Protein AF-A0ABD1DPW4-F1 (afdb_monomer_lite)

Radius of gyration: 20.64 Å; chains: 1; bounding box: 50×31×61 Å

Organism: Culex pipiens pipiens (NCBI:txid38569)

pLDDT: mean 88.45, std 9.37, range [55.09, 97.44]

InterPro domains:
  IPR002048 EF-hand domain [PS50222] (29-64)
  IPR011992 EF-hand domain pair [SSF47473] (3-98)

Secondary structure (DSSP, 8-state):
---TTS---HHHHHHHHHHHHHTTTTPPPPHHHHHHHHHHH-TT--SEEEHHHHHHHHHHSSSPPPHHHHHHHHHHH-BTTTTEEEHHHHHHHH----TT-HHHHHHHHHHHHHHHHHHHHHT-

Structure (mmCIF, N/CA/C/O backbone):
data_AF-A0ABD1DPW4-F1
#
_entry.id   AF-A0ABD1DPW4-F1
#
loop_
_atom_site.group_PDB
_atom_site.id
_atom_site.type_symbol
_atom_site.label_atom_id
_atom_site.label_alt_id
_atom_site.label_comp_id
_atom_site.label_asym_id
_atom_site.label_entity_id
_atom_site.label_seq_id
_atom_site.pdbx_PDB_ins_code
_atom_site.Cartn_x
_atom_site.Cartn_y
_atom_site.Cartn_z
_atom_site.occupancy
_atom_site.B_iso_or_equiv
_atom_site.auth_seq_id
_atom_site.auth_comp_id
_atom_site.auth_asym_id
_atom_site.auth_atom_id
_atom_site.pdbx_PDB_model_num
ATOM 1 N N . PHE A 1 1 ? 26.846 -4.514 -7.789 1.00 61.59 1 PHE A N 1
ATOM 2 C CA . PHE A 1 1 ? 26.150 -3.805 -8.886 1.00 61.59 1 PHE A CA 1
ATOM 3 C C . PHE A 1 1 ? 26.361 -2.300 -8.799 1.00 61.59 1 PHE A C 1
ATOM 5 O O . PHE A 1 1 ? 26.361 -1.658 -9.844 1.00 61.59 1 PHE A O 1
ATOM 12 N N . GLU A 1 2 ? 26.605 -1.772 -7.602 1.00 62.66 2 GLU A N 1
ATOM 13 C CA . GLU A 1 2 ? 27.056 -0.400 -7.367 1.00 62.66 2 GLU A CA 1
ATOM 14 C C . GLU A 1 2 ? 28.553 -0.218 -7.628 1.00 62.66 2 GLU A C 1
ATOM 16 O O . GLU A 1 2 ? 29.330 -1.178 -7.551 1.00 62.66 2 GLU A O 1
ATOM 21 N N . ASP A 1 3 ? 28.935 1.010 -7.972 1.00 73.38 3 ASP A N 1
ATOM 22 C CA . ASP A 1 3 ? 30.315 1.472 -7.884 1.00 73.38 3 ASP A CA 1
ATOM 23 C C . ASP A 1 3 ? 30.690 1.869 -6.445 1.00 73.38 3 ASP A C 1
ATOM 25 O O . ASP A 1 3 ? 29.898 1.745 -5.512 1.00 73.38 3 ASP A O 1
ATOM 29 N N . SER A 1 4 ? 31.924 2.336 -6.251 1.00 75.94 4 SER A N 1
ATOM 30 C CA . SER A 1 4 ? 32.456 2.710 -4.934 1.00 75.94 4 SER A CA 1
ATOM 31 C C . SER A 1 4 ? 31.693 3.843 -4.239 1.00 75.94 4 SER A C 1
ATOM 33 O O . SER A 1 4 ? 31.948 4.096 -3.066 1.00 75.94 4 SER A O 1
ATOM 35 N N . ASN A 1 5 ? 30.778 4.517 -4.939 1.00 80.25 5 ASN A N 1
ATOM 36 C CA . ASN A 1 5 ? 30.027 5.657 -4.428 1.00 80.25 5 ASN A CA 1
ATOM 37 C C . ASN A 1 5 ? 28.552 5.307 -4.160 1.00 80.25 5 ASN A C 1
ATOM 39 O O . ASN A 1 5 ? 27.761 6.210 -3.900 1.00 80.25 5 ASN A O 1
ATOM 43 N N . GLY A 1 6 ? 28.170 4.025 -4.249 1.00 84.62 6 GLY A N 1
ATOM 44 C CA . GLY A 1 6 ? 26.778 3.596 -4.082 1.00 84.62 6 GLY A CA 1
ATOM 45 C C . GLY A 1 6 ? 25.887 3.980 -5.265 1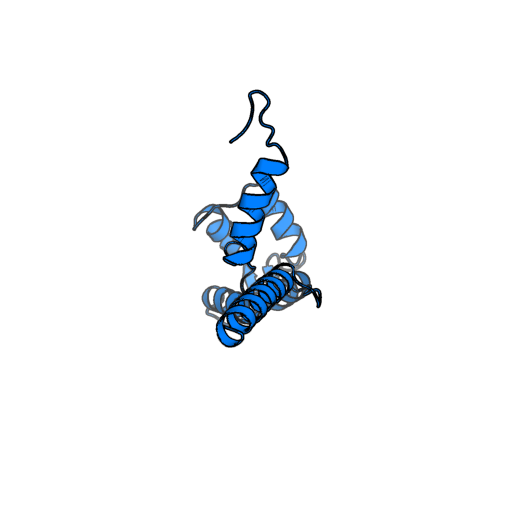.00 84.62 6 GLY A C 1
ATOM 46 O O . GLY A 1 6 ? 24.675 4.086 -5.114 1.00 84.62 6 GLY A O 1
ATOM 47 N N . THR A 1 7 ? 26.463 4.231 -6.448 1.00 87.88 7 THR A N 1
ATOM 48 C CA . THR A 1 7 ? 25.684 4.573 -7.643 1.00 87.88 7 THR A CA 1
ATOM 49 C C . THR A 1 7 ? 25.659 3.421 -8.641 1.00 87.88 7 THR A C 1
ATOM 51 O O . THR A 1 7 ? 26.603 2.634 -8.765 1.00 87.88 7 THR A O 1
ATOM 54 N N . VAL A 1 8 ? 24.553 3.298 -9.378 1.00 89.19 8 VAL A N 1
ATOM 55 C CA . VAL A 1 8 ? 24.388 2.296 -10.436 1.00 89.19 8 VAL A CA 1
ATOM 56 C C . VAL A 1 8 ? 24.257 3.006 -11.776 1.00 89.19 8 VAL A C 1
ATOM 58 O O . VAL A 1 8 ? 23.364 3.823 -11.985 1.00 89.19 8 VAL A O 1
ATOM 61 N N . HIS A 1 9 ? 25.126 2.660 -12.728 1.00 91.00 9 HIS A N 1
ATOM 62 C CA . HIS A 1 9 ? 24.998 3.161 -14.093 1.00 91.00 9 HIS A CA 1
ATOM 63 C C . HIS A 1 9 ? 23.666 2.738 -14.715 1.00 91.00 9 HIS A C 1
ATOM 65 O O . HIS A 1 9 ? 23.305 1.559 -14.696 1.00 91.00 9 HIS A O 1
ATOM 71 N N . LEU A 1 10 ? 22.996 3.682 -15.378 1.00 91.50 10 LEU A N 1
ATOM 72 C CA . LEU A 1 10 ? 21.704 3.452 -16.023 1.00 91.50 10 LEU A CA 1
ATOM 73 C C . LEU A 1 10 ? 21.725 2.263 -17.001 1.00 91.50 10 LEU A C 1
ATOM 75 O O . LEU A 1 10 ? 20.783 1.477 -17.044 1.00 91.50 10 LEU A O 1
ATOM 79 N N . SER A 1 11 ? 22.828 2.071 -17.730 1.00 91.62 11 SER A N 1
ATOM 80 C CA . SER A 1 11 ? 23.018 0.936 -18.647 1.00 91.62 11 SER A CA 1
ATOM 81 C C . SER A 1 11 ? 22.990 -0.435 -17.960 1.00 91.62 11 SER A C 1
ATOM 83 O O . SER A 1 11 ? 22.701 -1.432 -18.616 1.00 91.62 11 SER A O 1
ATOM 85 N N . LYS A 1 12 ? 23.274 -0.492 -16.654 1.00 87.75 12 LYS A N 1
ATOM 86 C CA . LYS A 1 12 ? 23.192 -1.702 -15.823 1.00 87.75 12 LYS A CA 1
ATOM 87 C C . LYS A 1 12 ? 21.851 -1.813 -15.094 1.00 87.75 12 LYS A C 1
ATOM 89 O O . LYS A 1 12 ? 21.362 -2.921 -14.911 1.00 87.75 12 LYS A O 1
ATOM 94 N N . PHE A 1 13 ? 21.259 -0.683 -14.710 1.00 91.00 13 PHE A N 1
ATOM 95 C CA . PHE A 1 13 ? 19.968 -0.625 -14.020 1.00 91.00 13 PHE A CA 1
ATOM 96 C C . PHE A 1 13 ? 18.790 -0.967 -14.942 1.00 91.00 13 PHE A C 1
ATOM 98 O O . PHE A 1 13 ? 17.952 -1.799 -14.601 1.00 91.00 13 PHE A O 1
ATOM 105 N N . LEU A 1 14 ? 18.750 -0.378 -16.144 1.00 93.00 14 LEU A N 1
ATOM 106 C CA . LEU A 1 14 ? 17.622 -0.539 -17.065 1.00 93.00 14 LEU A CA 1
ATOM 107 C C . LEU A 1 14 ? 17.327 -1.996 -17.441 1.00 93.00 14 LEU A C 1
ATOM 109 O O . LEU A 1 14 ? 16.148 -2.352 -17.422 1.00 93.00 14 LEU A O 1
ATOM 113 N N . PRO A 1 15 ? 18.316 -2.857 -17.762 1.00 91.50 15 PRO A N 1
ATOM 114 C CA . PRO A 1 15 ? 18.038 -4.263 -18.048 1.00 91.50 15 PRO A CA 1
ATOM 115 C C . PRO A 1 15 ? 17.356 -4.980 -16.881 1.00 91.50 15 PRO A C 1
ATOM 117 O O . PRO A 1 15 ? 16.425 -5.750 -17.103 1.00 91.50 15 PRO A O 1
ATOM 120 N N . PHE A 1 16 ? 17.772 -4.685 -15.646 1.00 91.56 16 PHE A N 1
ATOM 121 C CA . PHE A 1 16 ? 17.197 -5.282 -14.445 1.00 91.56 16 PHE A CA 1
ATOM 122 C C . PHE A 1 16 ? 15.743 -4.844 -14.241 1.00 91.56 16 PHE A C 1
ATOM 124 O O . PHE A 1 16 ? 14.856 -5.690 -14.151 1.00 91.56 16 PHE A O 1
ATOM 131 N N . CYS A 1 17 ? 15.461 -3.538 -14.272 1.00 92.62 17 CYS A N 1
ATOM 132 C CA . CYS A 1 17 ? 14.088 -3.034 -14.162 1.00 92.62 17 CYS A CA 1
ATOM 133 C C . CYS A 1 17 ? 13.195 -3.522 -15.302 1.00 92.62 17 CYS A C 1
ATOM 135 O O . CYS A 1 17 ? 12.064 -3.932 -15.063 1.00 92.62 17 CYS A O 1
ATOM 137 N N . SER A 1 18 ? 13.712 -3.538 -16.534 1.00 91.19 18 SER A N 1
ATOM 138 C CA . SER A 1 18 ? 12.976 -4.048 -17.696 1.00 91.19 18 SER A CA 1
ATOM 139 C C . SER A 1 18 ? 12.580 -5.509 -17.500 1.00 91.19 18 SER A C 1
ATOM 141 O O . SER A 1 18 ? 11.468 -5.895 -17.853 1.00 91.19 18 SER A O 1
ATOM 143 N N . GLN A 1 19 ? 13.467 -6.319 -16.914 1.00 91.00 19 GLN A N 1
ATOM 144 C CA . GLN A 1 19 ? 13.165 -7.703 -16.576 1.00 91.00 19 GLN A CA 1
ATOM 145 C C . GLN A 1 19 ? 12.109 -7.799 -15.467 1.00 91.00 19 GLN A C 1
ATOM 147 O O . GLN A 1 19 ? 11.152 -8.548 -15.634 1.00 91.00 19 GLN A O 1
ATOM 152 N N . LEU A 1 20 ? 12.235 -7.031 -14.378 1.00 93.88 20 LEU A N 1
ATOM 153 C CA . LEU A 1 20 ? 11.246 -7.022 -13.290 1.00 93.88 20 LEU A CA 1
ATOM 154 C C . LEU A 1 20 ? 9.841 -6.663 -13.787 1.00 93.88 20 LEU A C 1
ATOM 156 O O . LEU A 1 20 ? 8.877 -7.345 -13.440 1.00 93.88 20 LEU A O 1
ATOM 160 N N . ILE A 1 21 ? 9.741 -5.632 -14.631 1.00 93.00 21 ILE A N 1
ATOM 161 C CA . ILE A 1 21 ? 8.481 -5.188 -15.234 1.00 93.00 21 ILE A CA 1
ATOM 162 C C . ILE A 1 21 ? 7.934 -6.276 -16.162 1.00 93.00 21 ILE A C 1
ATOM 164 O O . ILE A 1 21 ? 6.776 -6.659 -16.048 1.00 93.00 21 ILE A O 1
ATOM 168 N N . ALA A 1 22 ? 8.770 -6.834 -17.043 1.00 90.12 22 ALA A N 1
ATOM 169 C CA . ALA A 1 22 ? 8.349 -7.890 -17.962 1.00 90.12 22 ALA A CA 1
ATOM 170 C C . ALA A 1 22 ? 7.965 -9.202 -17.251 1.00 90.12 22 ALA A C 1
ATOM 172 O O . ALA A 1 22 ? 7.308 -10.058 -17.845 1.00 90.12 22 ALA A O 1
ATOM 173 N N . GLU A 1 23 ? 8.410 -9.413 -16.018 1.00 91.75 23 GLU A N 1
ATOM 174 C CA . GLU A 1 23 ? 8.045 -10.556 -15.177 1.00 91.75 23 GLU A CA 1
ATOM 175 C C . GLU A 1 23 ? 6.920 -10.225 -14.183 1.00 91.75 23 GLU A C 1
ATOM 177 O O . GLU A 1 23 ? 6.558 -11.096 -13.398 1.00 91.75 23 GLU A O 1
ATOM 182 N N . HIS A 1 24 ? 6.365 -9.004 -14.217 1.00 91.69 24 HIS A N 1
ATOM 183 C CA . HIS A 1 24 ? 5.300 -8.530 -13.319 1.00 91.69 24 HIS A CA 1
ATOM 184 C C . HIS A 1 24 ? 5.645 -8.697 -11.827 1.00 91.69 24 HIS A C 1
ATOM 186 O O . HIS A 1 24 ? 4.778 -8.885 -10.979 1.00 91.69 24 HIS A O 1
ATOM 192 N N . LYS A 1 25 ? 6.938 -8.628 -11.479 1.00 90.81 25 LYS A N 1
ATOM 193 C CA . LYS A 1 25 ? 7.420 -8.921 -10.117 1.00 90.81 25 LYS A CA 1
ATOM 194 C C . LYS A 1 25 ? 7.035 -7.876 -9.075 1.00 90.81 25 LYS A C 1
ATOM 196 O O . LYS A 1 25 ? 6.980 -8.206 -7.898 1.00 90.81 25 LYS A O 1
ATOM 201 N N . LEU A 1 26 ? 6.810 -6.640 -9.510 1.00 89.44 26 LEU A N 1
ATOM 202 C CA . LEU A 1 26 ? 6.432 -5.505 -8.664 1.00 89.44 26 LEU A CA 1
ATOM 203 C C . LEU A 1 26 ? 5.055 -4.954 -9.061 1.00 89.44 26 LEU A C 1
ATOM 205 O O . LEU A 1 26 ? 4.744 -3.794 -8.789 1.00 89.44 26 LEU A O 1
ATOM 209 N N . GLU A 1 27 ? 4.260 -5.745 -9.790 1.00 89.62 27 GLU A N 1
ATOM 210 C CA . GLU A 1 27 ? 2.922 -5.326 -10.194 1.00 89.62 27 GLU A CA 1
ATOM 211 C C . GLU A 1 27 ? 2.028 -5.228 -8.951 1.00 89.62 27 GLU A C 1
ATOM 213 O O . GLU A 1 27 ? 1.957 -6.194 -8.180 1.00 89.62 27 GLU A O 1
ATOM 218 N N . PRO A 1 28 ? 1.363 -4.078 -8.723 1.00 87.00 28 PRO A N 1
ATOM 219 C CA . PRO A 1 28 ? 0.446 -3.934 -7.606 1.00 87.00 28 PRO A CA 1
ATOM 220 C C . PRO A 1 28 ? -0.636 -5.012 -7.634 1.00 87.00 28 PRO A C 1
ATOM 222 O O . PRO A 1 28 ? -1.130 -5.408 -8.691 1.00 87.00 28 PRO A O 1
ATOM 225 N N . ALA A 1 29 ? -1.032 -5.486 -6.454 1.00 88.12 29 ALA A N 1
ATOM 226 C CA . ALA A 1 29 ? -2.152 -6.407 -6.362 1.00 88.12 29 ALA A CA 1
ATOM 227 C C . ALA A 1 29 ? -3.437 -5.731 -6.876 1.00 88.12 29 ALA A C 1
ATOM 229 O O . ALA A 1 29 ? -3.675 -4.564 -6.562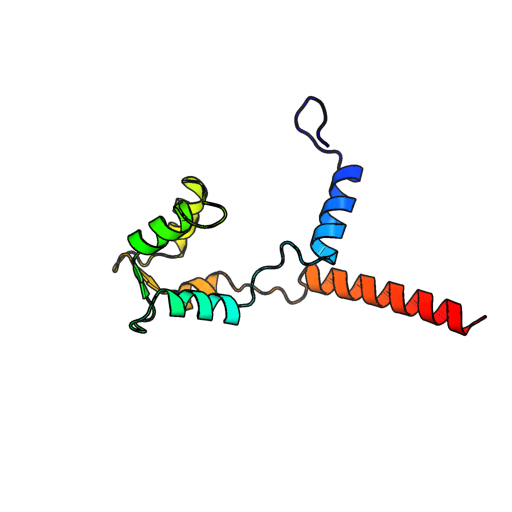 1.00 88.12 29 ALA A O 1
ATOM 230 N N . PRO A 1 30 ? -4.295 -6.462 -7.607 1.00 87.75 30 PRO A N 1
ATOM 231 C CA . PRO A 1 30 ? -5.524 -5.887 -8.125 1.00 87.75 30 PRO A CA 1
ATOM 232 C C . PRO A 1 30 ? -6.486 -5.504 -6.982 1.00 87.75 30 PRO A C 1
ATOM 234 O O . PRO A 1 30 ? -6.460 -6.153 -5.920 1.00 87.75 30 PRO A O 1
ATOM 237 N N . PRO A 1 31 ? -7.366 -4.507 -7.201 1.00 87.81 31 PRO A N 1
ATOM 238 C CA . PRO A 1 31 ? -8.334 -4.015 -6.217 1.00 87.81 31 PRO A CA 1
ATOM 239 C C . PRO A 1 31 ? -9.071 -5.124 -5.464 1.00 87.81 31 PRO A C 1
ATOM 241 O O . PRO A 1 31 ? -9.205 -5.095 -4.242 1.00 87.81 31 PRO A O 1
ATOM 244 N N . GLU A 1 32 ? -9.526 -6.148 -6.185 1.00 90.88 32 GLU A N 1
ATOM 245 C CA . GLU A 1 32 ? -10.347 -7.223 -5.637 1.00 90.88 32 GLU A CA 1
ATOM 246 C C . GLU A 1 32 ? -9.551 -8.116 -4.687 1.00 90.88 32 GLU A C 1
ATOM 248 O O . GLU A 1 32 ? -10.112 -8.684 -3.747 1.00 90.88 32 GLU A O 1
ATOM 253 N N . LYS A 1 33 ? -8.244 -8.268 -4.929 1.00 93.00 33 LYS A N 1
ATOM 254 C CA . LYS A 1 33 ? -7.358 -9.036 -4.052 1.00 93.00 33 LYS A CA 1
ATOM 255 C C . LYS A 1 33 ? -7.077 -8.259 -2.772 1.00 93.00 33 LYS A C 1
ATOM 257 O O . LYS A 1 33 ? -7.145 -8.852 -1.697 1.00 93.00 33 LYS A O 1
ATOM 262 N N . LEU A 1 34 ? -6.825 -6.955 -2.881 1.00 92.81 34 LEU A N 1
ATOM 263 C CA . LEU A 1 34 ? -6.633 -6.088 -1.720 1.00 92.81 34 LEU A CA 1
ATOM 264 C C . LEU A 1 34 ? -7.898 -6.035 -0.856 1.00 92.81 34 LEU A C 1
ATOM 266 O O . LEU A 1 34 ? -7.835 -6.287 0.344 1.00 92.81 34 LEU A O 1
ATOM 270 N N . LEU A 1 35 ? -9.067 -5.836 -1.470 1.00 94.12 35 LEU A N 1
ATOM 271 C CA . LEU A 1 35 ? -10.350 -5.830 -0.766 1.00 94.12 35 LEU A CA 1
ATOM 272 C C . LEU A 1 35 ? -10.611 -7.145 -0.015 1.00 94.12 35 LEU A C 1
ATOM 274 O O . LEU A 1 35 ? -11.085 -7.136 1.120 1.00 94.12 35 LEU A O 1
ATOM 278 N N . LYS A 1 36 ? -10.282 -8.292 -0.624 1.00 95.25 36 LYS A N 1
ATOM 279 C CA . LYS A 1 36 ? -10.378 -9.598 0.048 1.00 95.25 36 LYS A CA 1
ATOM 280 C C . LYS A 1 36 ? -9.440 -9.701 1.246 1.00 95.25 36 LYS A C 1
ATOM 282 O O . LYS A 1 36 ? -9.857 -10.249 2.259 1.00 95.25 36 LYS A O 1
ATOM 287 N N . ALA A 1 37 ? -8.215 -9.189 1.143 1.00 94.00 37 ALA A N 1
ATOM 288 C CA . ALA A 1 37 ? -7.271 -9.192 2.257 1.00 94.00 37 ALA A CA 1
ATOM 289 C C . ALA A 1 37 ? -7.811 -8.375 3.440 1.00 94.00 37 ALA A C 1
ATOM 291 O O . ALA A 1 37 ? -7.871 -8.891 4.551 1.00 94.00 37 ALA A O 1
ATOM 292 N N . PHE A 1 38 ? -8.322 -7.165 3.196 1.00 95.56 38 PHE A N 1
ATOM 293 C CA . PHE A 1 38 ? -8.946 -6.348 4.243 1.00 95.56 38 PHE A CA 1
ATOM 294 C C . PHE A 1 38 ? -10.148 -7.031 4.902 1.00 95.56 38 PHE A C 1
ATOM 296 O O . PHE A 1 38 ? -10.278 -7.002 6.121 1.00 95.56 38 PHE A O 1
ATOM 303 N N . ARG A 1 39 ? -10.988 -7.726 4.128 1.00 95.62 39 ARG A N 1
ATOM 304 C CA . ARG A 1 39 ? -12.120 -8.494 4.677 1.00 95.62 39 ARG A CA 1
ATOM 305 C C . ARG A 1 39 ? -11.703 -9.679 5.551 1.00 95.62 39 ARG A C 1
ATOM 307 O O . ARG A 1 39 ? -12.491 -10.118 6.376 1.00 95.62 39 ARG A O 1
ATOM 314 N N . VAL A 1 40 ? -10.493 -10.215 5.380 1.00 94.62 40 VAL A N 1
ATOM 315 C CA . VAL A 1 40 ? -9.949 -11.229 6.302 1.00 94.62 40 VAL A CA 1
ATOM 316 C C . VAL A 1 40 ? -9.564 -10.593 7.642 1.00 94.62 40 VAL A C 1
ATOM 318 O O . VAL A 1 40 ? -9.704 -11.240 8.680 1.00 94.62 40 VAL A O 1
ATOM 321 N N . LEU A 1 41 ? -9.117 -9.333 7.625 1.00 93.25 41 LEU A N 1
ATOM 322 C CA . LEU A 1 41 ? -8.783 -8.566 8.828 1.00 93.25 41 LEU A CA 1
ATOM 323 C C . LEU A 1 41 ? -10.041 -8.093 9.575 1.00 93.25 41 LEU A C 1
ATOM 325 O O . LEU A 1 41 ? -10.066 -8.097 10.802 1.00 93.25 41 LEU A O 1
ATOM 329 N N . ASP A 1 42 ? -11.096 -7.734 8.845 1.00 95.88 42 ASP A N 1
ATOM 330 C CA . ASP A 1 42 ? -12.388 -7.302 9.385 1.00 95.88 42 ASP A CA 1
ATOM 331 C C . ASP A 1 42 ? -13.413 -8.449 9.403 1.00 95.88 42 ASP A C 1
ATOM 333 O O . ASP A 1 42 ? -14.344 -8.513 8.598 1.00 95.88 42 ASP A O 1
ATOM 337 N N . GLN A 1 43 ? -13.243 -9.378 10.347 1.00 90.62 43 GLN A N 1
ATOM 338 C CA . GLN A 1 43 ? -14.106 -10.562 10.480 1.00 90.62 43 GLN A CA 1
ATOM 339 C C . GLN A 1 43 ? -15.574 -10.224 10.787 1.00 90.62 43 GLN A C 1
ATOM 341 O O . GLN A 1 43 ? -16.464 -11.028 10.511 1.00 90.62 43 GLN A O 1
ATOM 346 N N . GLU A 1 44 ? -15.828 -9.049 11.366 1.00 93.56 44 GLU A N 1
ATOM 347 C CA . GLU A 1 44 ? -17.173 -8.582 11.712 1.00 93.56 44 GLU A CA 1
ATOM 348 C C . GLU A 1 44 ? -17.863 -7.841 10.554 1.00 93.56 44 GLU A C 1
ATOM 350 O O . GLU A 1 44 ? -19.064 -7.582 10.631 1.00 93.56 44 GLU A O 1
ATOM 355 N N . GLY A 1 45 ? -17.138 -7.519 9.477 1.00 94.62 45 GLY A N 1
ATOM 356 C CA . GLY A 1 45 ? -17.684 -6.864 8.288 1.00 94.62 45 GLY A CA 1
ATOM 357 C C . GLY A 1 45 ? -18.131 -5.420 8.529 1.00 94.62 45 GLY A C 1
ATOM 358 O O . GLY A 1 45 ? -19.139 -4.984 7.972 1.00 94.62 45 GLY A O 1
ATOM 359 N N . LYS A 1 46 ? -17.405 -4.682 9.373 1.00 95.56 46 LYS A N 1
ATOM 360 C CA . LYS A 1 46 ? -17.673 -3.275 9.705 1.00 95.56 46 LYS A CA 1
ATOM 361 C C . LYS A 1 46 ? -17.267 -2.294 8.601 1.00 95.56 46 LYS A C 1
ATOM 363 O O . LYS A 1 46 ? -17.708 -1.148 8.633 1.00 95.56 46 LYS A O 1
ATOM 368 N N . GLY A 1 47 ? -16.416 -2.701 7.662 1.00 96.50 47 GLY A N 1
ATOM 369 C CA . GLY A 1 47 ? -15.792 -1.807 6.687 1.00 96.50 47 GLY A CA 1
ATOM 370 C C . GLY A 1 47 ? -14.580 -1.044 7.230 1.00 96.50 47 GLY A C 1
ATOM 371 O O . GLY A 1 47 ? -14.124 -0.100 6.586 1.00 96.50 47 GLY A O 1
ATOM 372 N N . LEU A 1 48 ? -14.080 -1.409 8.417 1.00 97.06 48 LEU A N 1
ATOM 373 C CA . LEU A 1 48 ? -13.080 -0.648 9.170 1.00 97.06 48 LEU A CA 1
ATOM 374 C C . LEU A 1 48 ? -12.000 -1.574 9.738 1.00 97.06 48 LEU A C 1
ATOM 376 O O . LEU A 1 48 ? -12.314 -2.655 10.231 1.00 97.06 48 LEU A O 1
ATOM 380 N N . VAL A 1 49 ? -10.750 -1.113 9.754 1.00 97.06 49 VAL A N 1
ATOM 381 C CA . VAL A 1 49 ? -9.650 -1.764 10.486 1.00 97.06 49 VAL A CA 1
ATOM 382 C C . VAL A 1 49 ? -9.078 -0.800 11.521 1.00 97.06 49 VAL A C 1
ATOM 384 O O . VAL A 1 49 ? -8.873 0.372 11.224 1.00 97.06 49 VAL A O 1
ATOM 387 N N . ASP A 1 50 ? -8.829 -1.276 12.739 1.00 95.88 50 ASP A N 1
ATOM 388 C CA . ASP A 1 50 ? -8.227 -0.457 13.795 1.00 95.88 50 ASP A CA 1
ATOM 389 C C . ASP A 1 50 ? -6.769 -0.103 13.462 1.00 95.88 50 ASP A C 1
ATOM 391 O O . ASP A 1 50 ? -5.995 -0.963 13.028 1.00 95.88 50 ASP A O 1
ATOM 395 N N . ARG A 1 51 ? -6.383 1.158 13.696 1.00 95.75 51 ARG A N 1
ATOM 396 C CA . ARG A 1 51 ? -5.031 1.668 13.417 1.00 95.75 51 ARG A CA 1
ATOM 397 C C . ARG A 1 51 ? -3.942 0.837 14.090 1.00 95.75 51 ARG A C 1
ATOM 399 O O . ARG A 1 51 ? -2.978 0.450 13.432 1.00 95.75 51 ARG A O 1
ATOM 406 N N . ASP A 1 52 ? -4.105 0.534 15.374 1.00 95.62 52 ASP A N 1
ATOM 407 C CA . ASP A 1 52 ? -3.134 -0.250 16.146 1.00 95.62 52 ASP A CA 1
ATOM 408 C C . ASP A 1 52 ? -2.989 -1.675 15.604 1.00 95.62 52 ASP A C 1
ATOM 410 O O . ASP A 1 52 ? -1.884 -2.216 15.532 1.00 95.62 52 ASP A O 1
ATOM 414 N N . TYR A 1 53 ? -4.100 -2.280 15.172 1.00 94.88 53 TYR A N 1
ATOM 415 C CA . TYR A 1 53 ? -4.075 -3.616 14.588 1.00 94.88 53 TYR A CA 1
ATOM 416 C C . TYR A 1 53 ? -3.340 -3.620 13.247 1.00 94.88 53 TYR A C 1
ATOM 418 O O . TYR A 1 53 ? -2.476 -4.468 13.026 1.00 94.88 53 TYR A O 1
ATOM 426 N N . MET A 1 54 ? -3.617 -2.638 12.385 1.00 95.12 54 MET A N 1
ATOM 427 C CA . MET A 1 54 ? -2.901 -2.486 11.119 1.00 95.12 54 MET A CA 1
ATOM 428 C C . MET A 1 54 ? -1.408 -2.213 11.332 1.00 95.12 54 MET A C 1
ATOM 430 O O . MET A 1 54 ? -0.575 -2.823 10.670 1.00 95.12 54 MET A O 1
ATOM 434 N N . THR A 1 55 ? -1.079 -1.333 12.281 1.00 95.50 55 THR A N 1
ATOM 435 C CA . THR A 1 55 ? 0.301 -0.995 12.665 1.00 95.50 55 THR A CA 1
ATOM 436 C C . THR A 1 55 ? 1.059 -2.266 13.006 1.00 95.50 55 THR A C 1
ATOM 438 O O . THR A 1 55 ? 2.079 -2.553 12.389 1.00 95.50 55 THR A O 1
ATOM 441 N N . LYS A 1 56 ? 0.506 -3.076 13.916 1.00 95.12 56 LYS A N 1
ATOM 442 C CA . LYS A 1 56 ? 1.109 -4.340 14.325 1.00 95.12 56 LYS A CA 1
ATOM 443 C C . LYS A 1 56 ? 1.380 -5.254 13.129 1.00 95.12 56 LYS A C 1
ATOM 445 O O . LYS A 1 56 ? 2.506 -5.706 12.961 1.00 95.12 56 LYS A O 1
ATOM 450 N N . LEU A 1 57 ? 0.370 -5.488 12.288 1.00 93.75 57 LEU A N 1
ATOM 451 C CA . LEU A 1 57 ? 0.498 -6.365 11.121 1.00 93.75 57 LEU A CA 1
ATOM 452 C C . LEU A 1 57 ? 1.599 -5.896 10.165 1.00 93.75 57 LEU A C 1
ATOM 454 O O . LEU A 1 57 ? 2.425 -6.700 9.752 1.00 93.75 57 LEU A O 1
ATOM 458 N N . ILE A 1 58 ? 1.633 -4.605 9.843 1.00 92.88 58 ILE A N 1
ATOM 459 C CA . ILE A 1 58 ? 2.576 -4.043 8.868 1.00 92.88 58 ILE A CA 1
ATOM 460 C C . ILE A 1 58 ? 4.006 -3.955 9.416 1.00 92.88 58 ILE A C 1
ATOM 462 O O . ILE A 1 58 ? 4.959 -3.960 8.641 1.00 92.88 58 ILE A O 1
ATOM 466 N N . THR A 1 59 ? 4.186 -3.902 10.736 1.00 94.69 59 THR A N 1
ATOM 467 C CA . THR A 1 59 ? 5.523 -3.893 11.350 1.00 94.69 59 THR A CA 1
ATOM 468 C C . THR A 1 59 ? 6.052 -5.278 11.722 1.00 94.69 59 THR A C 1
ATOM 470 O O . THR A 1 59 ? 7.252 -5.419 11.950 1.00 94.69 59 THR A O 1
ATOM 473 N N . GLU A 1 60 ? 5.190 -6.295 11.818 1.00 92.38 60 GLU A N 1
ATOM 474 C CA . GLU A 1 60 ? 5.570 -7.634 12.297 1.00 92.38 60 GLU A CA 1
ATOM 475 C C . GLU A 1 60 ? 5.533 -8.719 11.209 1.00 92.38 60 GLU A C 1
ATOM 477 O O . GLU A 1 60 ? 6.256 -9.709 11.324 1.00 92.38 60 GLU A O 1
ATOM 482 N N . GLU A 1 61 ? 4.731 -8.558 10.152 1.00 88.12 61 GLU A N 1
ATOM 483 C CA . GLU A 1 61 ? 4.520 -9.589 9.130 1.00 88.12 61 GLU A CA 1
ATOM 484 C C . GLU A 1 61 ? 5.139 -9.212 7.775 1.00 88.12 61 GLU A C 1
ATOM 486 O O . GLU A 1 61 ? 5.069 -8.071 7.323 1.00 88.12 61 GLU A O 1
ATOM 491 N N . GLY A 1 62 ? 5.683 -10.207 7.067 1.00 87.12 62 GLY A N 1
ATOM 492 C CA . GLY A 1 62 ? 6.203 -10.033 5.708 1.00 87.12 62 GLY A CA 1
ATOM 493 C C . GLY A 1 62 ? 7.471 -9.177 5.636 1.00 87.12 62 GLY A C 1
ATOM 494 O O . GLY A 1 62 ? 8.464 -9.480 6.296 1.00 87.12 62 GLY A O 1
ATOM 495 N N . GLU A 1 63 ? 7.454 -8.163 4.767 1.00 89.56 63 GLU A N 1
ATOM 496 C CA . GLU A 1 63 ? 8.494 -7.133 4.684 1.00 89.56 63 GLU A CA 1
ATOM 497 C C . GLU A 1 63 ? 8.016 -5.917 5.491 1.00 89.56 63 GLU A C 1
ATOM 499 O O . GLU A 1 63 ? 7.106 -5.216 5.039 1.00 89.56 63 GLU A O 1
ATOM 504 N N . PRO A 1 64 ? 8.551 -5.713 6.707 1.00 92.88 64 PRO A N 1
ATOM 505 C CA . PRO A 1 64 ? 8.009 -4.735 7.631 1.00 92.88 64 PRO A CA 1
ATOM 506 C C . PRO A 1 64 ? 8.301 -3.316 7.159 1.00 92.88 64 PRO A C 1
ATOM 508 O O . PRO A 1 64 ? 9.408 -3.022 6.703 1.00 92.88 64 PRO A O 1
ATOM 511 N N . PHE A 1 65 ? 7.327 -2.426 7.327 1.00 94.81 65 PHE A N 1
ATOM 512 C CA . PHE A 1 65 ? 7.522 -1.021 6.981 1.00 94.81 65 PHE A CA 1
ATOM 513 C C . PHE A 1 65 ? 8.482 -0.352 7.962 1.00 94.81 65 PHE A C 1
ATOM 515 O O . PHE A 1 65 ? 8.514 -0.647 9.163 1.00 94.81 65 PHE A O 1
ATOM 522 N N . THR A 1 66 ? 9.228 0.617 7.448 1.00 95.62 66 THR A N 1
ATOM 523 C CA . THR A 1 66 ? 9.922 1.601 8.271 1.00 95.62 66 THR A CA 1
ATOM 524 C C . THR A 1 66 ? 8.920 2.517 8.981 1.00 95.62 66 THR A C 1
ATOM 526 O O . THR A 1 66 ? 7.749 2.617 8.611 1.00 95.62 66 THR A O 1
ATOM 529 N N . ALA A 1 67 ? 9.381 3.215 10.023 1.00 94.75 67 ALA A N 1
ATOM 530 C CA . ALA A 1 67 ? 8.538 4.162 10.752 1.00 94.75 67 ALA A CA 1
ATOM 531 C C . ALA A 1 67 ? 8.003 5.288 9.846 1.00 94.75 67 ALA A C 1
ATOM 533 O O . ALA A 1 67 ? 6.854 5.690 9.999 1.00 94.75 67 ALA A O 1
ATOM 534 N N . GLU A 1 68 ? 8.822 5.748 8.896 1.00 96.31 68 GLU A N 1
ATOM 535 C CA . GLU A 1 68 ? 8.457 6.792 7.932 1.00 96.31 68 GLU A CA 1
ATOM 536 C C . GLU A 1 68 ? 7.367 6.295 6.970 1.00 96.31 68 GLU A C 1
ATOM 538 O O . GLU A 1 68 ? 6.322 6.929 6.851 1.00 96.31 68 GLU A O 1
ATOM 543 N N . GLU A 1 69 ? 7.539 5.112 6.367 1.00 95.38 69 GLU A N 1
ATOM 544 C CA . GLU A 1 69 ? 6.531 4.514 5.473 1.00 95.38 69 GLU A CA 1
ATOM 545 C C . GLU A 1 69 ? 5.199 4.258 6.190 1.00 95.38 69 GLU A C 1
ATOM 547 O O . GLU A 1 69 ? 4.122 4.466 5.625 1.00 95.38 69 GLU A O 1
ATOM 552 N N . LEU A 1 70 ? 5.255 3.816 7.450 1.00 95.62 70 LEU A N 1
ATOM 553 C CA . LEU A 1 70 ? 4.066 3.616 8.269 1.00 95.62 70 LEU A CA 1
ATOM 554 C C . LEU A 1 70 ? 3.347 4.943 8.545 1.00 95.62 70 LEU A C 1
ATOM 556 O O . LEU A 1 70 ? 2.123 5.006 8.442 1.00 95.62 70 LEU A O 1
ATOM 560 N N . GLU A 1 71 ? 4.081 5.996 8.902 1.00 95.75 71 GLU A N 1
ATOM 561 C CA . GLU A 1 71 ? 3.509 7.319 9.159 1.00 95.75 71 GLU A CA 1
ATOM 562 C C . GLU A 1 71 ? 2.841 7.892 7.903 1.00 95.75 71 GLU A C 1
ATOM 564 O O . GLU A 1 71 ? 1.685 8.322 7.966 1.00 95.75 71 GLU A O 1
ATOM 569 N N . GLU A 1 72 ? 3.518 7.816 6.754 1.00 95.44 72 GLU A N 1
ATOM 570 C CA . GLU A 1 72 ? 2.977 8.237 5.459 1.00 95.44 72 GLU A CA 1
ATOM 571 C C . GLU A 1 72 ? 1.708 7.460 5.092 1.00 95.44 72 GLU A C 1
ATOM 573 O O . GLU A 1 72 ? 0.702 8.053 4.690 1.00 95.44 72 GLU A O 1
ATOM 578 N N . MET A 1 73 ? 1.714 6.137 5.284 1.00 94.44 73 MET A N 1
ATOM 579 C CA . MET A 1 73 ? 0.539 5.304 5.046 1.00 94.44 73 MET A CA 1
ATOM 580 C C . MET A 1 73 ? -0.631 5.719 5.947 1.00 94.44 73 MET A C 1
ATOM 582 O O . MET A 1 73 ? -1.749 5.914 5.461 1.00 94.44 73 MET A O 1
ATOM 586 N N . MET A 1 74 ? -0.394 5.851 7.255 1.00 95.31 74 MET A N 1
ATOM 587 C CA . MET A 1 74 ? -1.441 6.153 8.235 1.0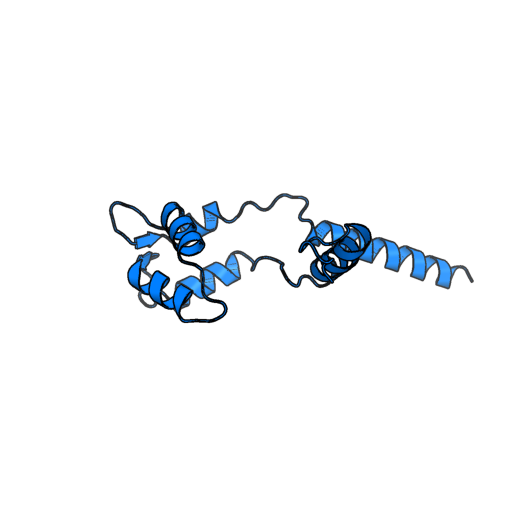0 95.31 74 MET A CA 1
ATOM 588 C C . MET A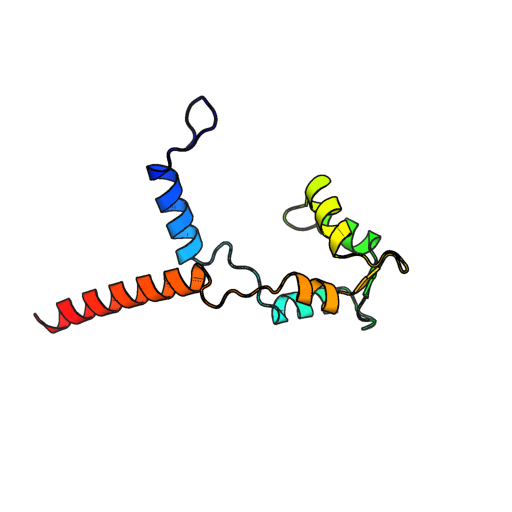 1 74 ? -2.038 7.545 8.030 1.00 95.31 74 MET A C 1
ATOM 590 O O . MET A 1 74 ? -3.242 7.713 8.216 1.00 95.31 74 MET A O 1
ATOM 594 N N . ALA A 1 75 ? -1.236 8.516 7.586 1.00 94.69 75 ALA A N 1
ATOM 595 C CA . ALA A 1 75 ? -1.701 9.866 7.270 1.00 94.69 75 ALA A CA 1
ATOM 596 C C . ALA A 1 75 ? -2.763 9.896 6.155 1.00 94.69 75 ALA A C 1
ATOM 598 O O . ALA A 1 75 ? -3.610 10.789 6.137 1.00 94.69 75 ALA A O 1
ATOM 599 N N . VAL A 1 76 ? -2.735 8.920 5.242 1.00 93.75 76 VAL A N 1
ATOM 600 C CA . VAL A 1 76 ? -3.717 8.779 4.153 1.00 93.75 76 VAL A CA 1
ATOM 601 C C . VAL A 1 76 ? -4.847 7.816 4.534 1.00 93.75 76 VAL A C 1
ATOM 603 O O . VAL A 1 76 ? -6.001 8.021 4.156 1.00 93.75 76 VAL A O 1
ATOM 606 N N . ALA A 1 77 ? -4.526 6.747 5.264 1.00 95.25 77 ALA A N 1
ATOM 607 C CA . ALA A 1 77 ? -5.445 5.641 5.515 1.00 95.25 77 ALA A CA 1
ATOM 608 C C . ALA A 1 77 ? -6.412 5.873 6.687 1.00 95.25 77 ALA A C 1
ATOM 610 O O . ALA A 1 77 ? -7.521 5.336 6.661 1.00 95.25 77 ALA A O 1
ATOM 611 N N . VAL A 1 78 ? -5.998 6.609 7.724 1.00 96.94 78 VAL A N 1
ATOM 612 C CA . VAL A 1 78 ? -6.744 6.717 8.986 1.00 96.94 78 VAL A CA 1
ATOM 613 C C . VAL A 1 78 ? -7.727 7.886 8.952 1.00 96.94 78 VAL A C 1
ATOM 615 O O . VAL A 1 78 ? -7.370 9.028 8.672 1.00 96.94 78 VAL A O 1
ATOM 618 N N . ASP A 1 79 ? -8.976 7.611 9.315 1.00 96.19 79 ASP A N 1
ATOM 619 C CA . ASP A 1 79 ? -9.964 8.639 9.609 1.00 96.19 79 ASP A CA 1
ATOM 620 C C . ASP A 1 79 ? -9.690 9.254 10.992 1.00 96.19 79 ASP A C 1
ATOM 622 O O . ASP A 1 79 ? -9.735 8.573 12.018 1.00 96.19 79 ASP A O 1
ATOM 626 N N . MET A 1 80 ? -9.424 10.562 11.030 1.00 91.75 80 MET A N 1
ATOM 627 C CA . MET A 1 80 ? -9.026 11.267 12.257 1.00 91.75 80 MET A CA 1
ATOM 628 C C . MET A 1 80 ? -10.110 11.305 13.344 1.00 91.75 80 MET A C 1
ATOM 630 O O . MET A 1 80 ? -9.788 11.526 14.509 1.00 91.75 80 MET A O 1
ATOM 634 N N . ALA A 1 81 ? -11.389 11.151 12.990 1.00 94.31 81 ALA A N 1
ATOM 635 C CA . ALA A 1 81 ? -12.481 11.202 13.960 1.00 94.31 81 ALA A CA 1
ATOM 636 C C . ALA A 1 81 ? -12.683 9.855 14.665 1.00 94.31 81 ALA A C 1
ATOM 638 O O . ALA A 1 81 ? -13.144 9.815 15.806 1.00 94.31 81 ALA A O 1
ATOM 639 N N . THR A 1 82 ? -12.358 8.760 13.981 1.00 94.81 82 THR A N 1
ATOM 640 C CA . THR A 1 82 ? -12.596 7.393 14.457 1.00 94.81 82 THR A CA 1
ATOM 641 C C . THR A 1 82 ? -11.323 6.639 14.834 1.00 94.81 82 THR A C 1
ATOM 643 O O . THR A 1 82 ? -11.435 5.617 15.507 1.00 94.81 82 THR A O 1
ATOM 646 N N . ASP A 1 83 ? -10.150 7.129 14.416 1.00 94.94 83 ASP A N 1
ATOM 647 C CA . ASP A 1 83 ? -8.839 6.463 14.518 1.00 94.94 83 ASP A CA 1
ATOM 648 C C . ASP A 1 83 ? -8.843 5.047 13.902 1.00 94.94 83 ASP A C 1
ATOM 650 O O . ASP A 1 83 ? -8.175 4.113 14.349 1.00 94.94 83 ASP A O 1
ATOM 654 N N . LYS A 1 84 ? -9.648 4.879 12.845 1.00 96.94 84 LYS A N 1
ATOM 655 C CA . LYS A 1 84 ? -9.822 3.630 12.095 1.00 96.94 84 LYS A CA 1
ATOM 656 C C . LYS A 1 84 ? -9.568 3.856 10.612 1.00 96.94 84 LYS A C 1
ATOM 658 O O . LYS A 1 84 ? -9.677 4.968 10.107 1.00 96.94 84 LYS A O 1
ATOM 663 N N . ILE A 1 85 ? -9.273 2.774 9.904 1.00 97.44 85 ILE A N 1
ATOM 664 C CA . ILE A 1 85 ? -9.013 2.750 8.466 1.00 97.44 85 ILE A CA 1
ATOM 665 C C . ILE A 1 85 ? -10.285 2.297 7.734 1.00 97.44 85 ILE A C 1
ATOM 667 O O . ILE A 1 85 ? -10.580 1.095 7.738 1.00 97.44 85 ILE A O 1
ATOM 671 N N . PRO A 1 86 ? -11.046 3.204 7.088 1.00 97.25 86 PRO A N 1
ATOM 672 C CA . PRO A 1 86 ? -12.117 2.836 6.166 1.00 97.25 86 PRO A CA 1
ATOM 673 C C . PRO A 1 86 ? -11.528 2.298 4.861 1.00 97.25 86 PRO A C 1
ATOM 675 O O . PRO A 1 86 ? -11.281 3.041 3.908 1.00 97.25 86 PRO A O 1
ATOM 678 N N . TYR A 1 87 ? -11.281 0.988 4.818 1.00 95.62 87 TYR A N 1
ATOM 679 C CA . TYR A 1 87 ? -10.431 0.385 3.791 1.00 95.62 87 TYR A CA 1
ATOM 680 C C . TYR A 1 87 ? -10.992 0.495 2.368 1.00 95.62 87 TYR A C 1
ATOM 682 O O . TYR A 1 87 ? -10.214 0.552 1.424 1.00 95.62 87 TYR A O 1
ATOM 690 N N . GLU A 1 88 ? -12.311 0.572 2.173 1.00 94.12 88 GLU A N 1
ATOM 691 C CA . GLU A 1 88 ? -12.876 0.784 0.830 1.00 94.12 88 GLU A CA 1
ATOM 692 C C . GLU A 1 88 ? -12.541 2.186 0.300 1.00 94.12 88 GLU A C 1
ATOM 694 O O . GLU A 1 88 ? -12.127 2.339 -0.849 1.00 94.12 88 GLU A O 1
ATOM 699 N N . ASN A 1 89 ? -12.628 3.204 1.161 1.00 93.44 89 ASN A N 1
ATOM 700 C CA . ASN A 1 89 ? -12.242 4.572 0.815 1.00 93.44 89 ASN A CA 1
ATOM 701 C C . ASN A 1 89 ? -10.734 4.688 0.608 1.00 93.44 89 ASN A C 1
ATOM 703 O O . ASN A 1 89 ? -10.297 5.374 -0.313 1.00 93.44 89 ASN A O 1
ATOM 707 N N . TYR A 1 90 ? -9.947 4.019 1.450 1.00 93.69 90 TYR A N 1
ATOM 708 C CA . TYR A 1 90 ? -8.496 3.989 1.316 1.00 93.69 90 TYR A CA 1
ATOM 709 C C . TYR A 1 90 ? -8.065 3.330 -0.003 1.00 93.69 90 TYR A C 1
ATOM 711 O O . TYR A 1 90 ? -7.279 3.909 -0.749 1.00 93.69 90 TYR A O 1
ATOM 719 N N . LEU A 1 91 ? -8.646 2.179 -0.362 1.00 92.38 91 LEU A N 1
ATOM 720 C CA . LEU A 1 91 ? -8.377 1.530 -1.647 1.00 92.38 91 LEU A CA 1
ATOM 721 C C . LEU A 1 91 ? -8.745 2.435 -2.823 1.00 92.38 91 LEU A C 1
ATOM 723 O O . LEU A 1 91 ? -7.940 2.588 -3.731 1.00 92.38 91 LEU A O 1
ATOM 727 N N . ASN A 1 92 ? -9.895 3.108 -2.791 1.00 89.94 92 ASN A N 1
ATOM 728 C CA . ASN A 1 92 ? -10.273 4.037 -3.861 1.00 89.94 92 ASN A CA 1
ATOM 729 C C . ASN A 1 92 ? -9.263 5.182 -4.065 1.00 89.94 92 ASN A C 1
ATOM 731 O O . ASN A 1 92 ? -9.138 5.681 -5.179 1.00 89.94 92 ASN A O 1
ATOM 735 N N . GLN A 1 93 ? -8.534 5.589 -3.021 1.00 87.94 93 GLN A N 1
ATOM 736 C CA . GLN A 1 93 ? -7.468 6.591 -3.133 1.00 87.94 93 GLN A CA 1
ATOM 737 C C . GLN A 1 93 ? -6.175 6.014 -3.726 1.00 87.94 93 GLN A C 1
ATOM 739 O O . GLN A 1 93 ? -5.474 6.717 -4.450 1.00 87.94 93 GLN A O 1
ATOM 744 N N . LEU A 1 94 ? -5.870 4.742 -3.452 1.00 85.44 94 LEU A N 1
ATOM 745 C CA . LEU A 1 94 ? -4.709 4.049 -4.024 1.00 85.44 94 LEU A CA 1
ATOM 746 C C . LEU A 1 94 ? -4.907 3.681 -5.499 1.00 85.44 94 LEU A C 1
ATOM 748 O O . LEU A 1 94 ? -3.947 3.601 -6.264 1.00 85.44 94 LEU A O 1
ATOM 752 N N . LEU A 1 95 ? -6.151 3.434 -5.900 1.00 77.12 95 LEU A N 1
ATOM 753 C CA . LEU A 1 95 ? -6.506 2.954 -7.228 1.00 77.12 95 LEU A CA 1
ATOM 754 C C . LEU A 1 95 ? -6.586 4.108 -8.230 1.00 77.12 95 LEU A C 1
ATOM 756 O O . LEU A 1 95 ? -7.654 4.487 -8.707 1.00 77.12 95 LEU A O 1
ATOM 760 N N . HIS A 1 96 ? -5.425 4.648 -8.588 1.00 69.69 96 HIS A N 1
ATOM 761 C CA . HIS A 1 96 ? -5.264 5.387 -9.832 1.00 69.69 96 HIS A CA 1
ATOM 762 C C . HIS A 1 96 ? -4.683 4.429 -10.874 1.00 69.69 96 HIS A C 1
ATOM 764 O O . HIS A 1 96 ? -3.471 4.250 -10.937 1.00 69.69 96 HIS A O 1
ATOM 770 N N . GLU A 1 97 ? -5.534 3.773 -11.668 1.00 64.06 97 GLU A N 1
ATOM 771 C CA . GLU A 1 97 ? -5.070 3.006 -12.828 1.00 64.06 97 GLU A CA 1
ATOM 772 C C . GLU A 1 97 ? -4.925 3.942 -14.034 1.00 64.06 97 GLU A C 1
ATOM 774 O O . GLU A 1 97 ? -5.928 4.287 -14.671 1.00 64.06 97 GLU A O 1
ATOM 779 N N . PRO A 1 98 ? -3.705 4.383 -14.393 1.00 63.44 98 PRO A N 1
ATOM 780 C CA . PRO A 1 98 ? -3.512 5.012 -15.683 1.00 63.44 98 PRO A CA 1
ATOM 781 C C . PRO A 1 98 ? -3.810 3.978 -16.775 1.00 63.44 98 PRO A C 1
ATOM 783 O O . PRO A 1 98 ? -3.338 2.842 -16.717 1.00 63.44 98 PRO A O 1
ATOM 786 N N . GLN A 1 99 ? -4.556 4.395 -17.801 1.00 59.34 99 GLN A N 1
ATOM 787 C CA . GLN A 1 99 ? -4.926 3.572 -18.964 1.00 59.34 99 GLN A CA 1
ATOM 788 C C . GLN A 1 99 ? -3.728 2.932 -19.695 1.00 59.34 99 GLN A C 1
ATOM 790 O O . GLN A 1 99 ? -3.917 1.972 -20.437 1.00 59.34 99 GLN A O 1
ATOM 795 N N . ASP A 1 100 ? -2.509 3.403 -19.424 1.00 71.62 100 ASP A N 1
ATOM 796 C CA . ASP A 1 100 ? -1.249 2.916 -19.981 1.00 71.62 100 ASP A CA 1
ATOM 797 C C . ASP A 1 100 ? -0.263 2.505 -18.869 1.00 71.62 100 ASP A C 1
ATOM 799 O O . ASP A 1 100 ? 0.803 3.105 -18.703 1.00 71.62 100 ASP A O 1
ATOM 803 N N . SER A 1 101 ? -0.605 1.486 -18.070 1.00 86.62 101 SER A N 1
ATOM 804 C CA . SER A 1 101 ? 0.335 0.961 -17.070 1.00 86.62 101 SER A CA 1
ATOM 805 C C . SER A 1 101 ? 1.622 0.451 -17.738 1.00 86.62 101 SER A C 1
ATOM 807 O O . SER A 1 101 ? 1.613 -0.111 -18.839 1.00 86.62 101 SER A O 1
ATOM 809 N N . ILE A 1 102 ? 2.762 0.615 -17.060 1.00 89.44 102 ILE A N 1
ATOM 810 C CA . ILE A 1 102 ? 4.059 0.158 -17.583 1.00 89.44 102 ILE A CA 1
ATOM 811 C C . ILE A 1 102 ? 4.088 -1.363 -17.827 1.00 89.44 102 ILE A C 1
ATOM 813 O O . ILE A 1 102 ? 4.796 -1.839 -18.716 1.00 89.44 102 ILE A O 1
ATOM 817 N N . TYR A 1 103 ? 3.264 -2.113 -17.091 1.00 90.56 103 TYR A N 1
ATOM 818 C CA . TYR A 1 103 ? 3.056 -3.549 -17.261 1.00 90.56 103 TYR A CA 1
ATOM 819 C C . TYR A 1 103 ? 2.288 -3.861 -18.551 1.00 90.56 103 TYR A C 1
ATOM 821 O O . TYR A 1 103 ? 2.755 -4.661 -19.365 1.00 90.56 103 TYR A O 1
ATOM 829 N N . ALA A 1 104 ? 1.187 -3.149 -18.820 1.00 89.00 104 ALA A N 1
ATOM 830 C CA . ALA A 1 104 ? 0.444 -3.283 -20.073 1.00 89.00 104 ALA A CA 1
ATOM 831 C C . ALA A 1 104 ? 1.325 -2.953 -21.291 1.00 89.00 104 ALA A C 1
ATOM 833 O O . ALA A 1 104 ? 1.295 -3.656 -22.308 1.00 89.00 104 ALA A O 1
ATOM 83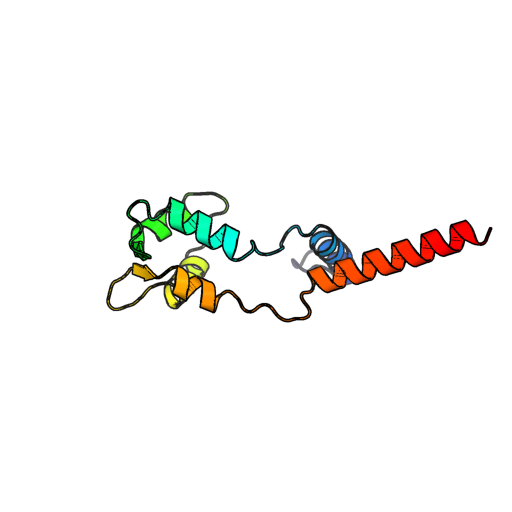4 N N . LEU A 1 105 ? 2.171 -1.925 -21.178 1.00 88.75 105 LEU A N 1
ATOM 835 C CA . LEU A 1 105 ? 3.143 -1.577 -22.211 1.00 88.75 105 LEU A CA 1
ATOM 836 C C . LEU A 1 105 ? 4.174 -2.700 -22.432 1.00 88.75 105 LEU A C 1
ATOM 838 O O . LEU A 1 105 ? 4.459 -3.065 -23.578 1.00 88.75 105 LEU A O 1
ATOM 842 N N . ALA A 1 106 ? 4.716 -3.282 -21.358 1.00 89.44 106 ALA A N 1
ATOM 843 C CA . ALA A 1 106 ? 5.667 -4.390 -21.445 1.00 89.44 106 ALA A CA 1
ATOM 844 C C . ALA A 1 106 ? 5.065 -5.618 -22.148 1.00 89.44 106 ALA A C 1
ATOM 846 O O . ALA A 1 106 ? 5.711 -6.220 -23.019 1.00 89.44 106 ALA A O 1
ATOM 847 N N . ASP A 1 107 ? 3.804 -5.939 -21.856 1.00 90.12 107 ASP A N 1
ATOM 848 C CA . ASP A 1 107 ? 3.068 -7.007 -22.526 1.00 90.12 107 ASP A CA 1
ATOM 849 C C . ASP A 1 107 ? 2.866 -6.734 -24.017 1.00 90.12 107 ASP A C 1
ATOM 851 O O . ASP A 1 107 ? 3.098 -7.616 -24.858 1.00 90.12 107 ASP A O 1
ATOM 855 N N . GLN A 1 108 ? 2.495 -5.505 -24.386 1.00 87.75 108 GLN A N 1
ATOM 856 C CA . GLN A 1 108 ? 2.369 -5.106 -25.788 1.00 87.75 108 GLN A CA 1
ATOM 857 C C . GLN A 1 108 ? 3.692 -5.282 -26.546 1.00 87.75 108 GLN A C 1
ATOM 859 O O . GLN A 1 108 ? 3.703 -5.888 -27.626 1.00 87.75 108 GLN A O 1
ATOM 864 N N . PHE A 1 109 ? 4.815 -4.826 -25.982 1.00 85.06 109 PHE A N 1
ATOM 865 C CA . PHE A 1 109 ? 6.139 -4.997 -26.589 1.00 85.06 109 PHE A CA 1
ATOM 866 C C . PHE A 1 109 ? 6.510 -6.472 -26.760 1.00 85.06 109 PHE A C 1
ATOM 868 O O . PHE A 1 109 ? 6.903 -6.893 -27.856 1.00 85.06 109 PHE A O 1
ATOM 875 N N . ARG A 1 110 ? 6.334 -7.290 -25.714 1.00 82.56 110 ARG A N 1
ATOM 876 C CA . ARG A 1 110 ? 6.603 -8.735 -25.772 1.00 82.56 110 ARG A CA 1
ATOM 877 C C . ARG A 1 110 ? 5.757 -9.411 -26.854 1.00 82.56 110 ARG A C 1
ATOM 879 O O . ARG A 1 110 ? 6.273 -10.228 -27.624 1.00 82.56 110 ARG A O 1
ATOM 886 N N . ASN A 1 111 ? 4.481 -9.050 -26.962 1.00 85.06 111 ASN A N 1
ATOM 887 C CA . ASN A 1 111 ? 3.568 -9.594 -27.965 1.00 85.06 111 ASN A CA 1
ATOM 888 C C . ASN A 1 111 ? 3.943 -9.171 -29.393 1.00 85.06 111 ASN A C 1
ATOM 890 O O . ASN A 1 111 ? 3.898 -10.000 -30.307 1.00 85.06 111 ASN A O 1
ATOM 894 N N . GLN A 1 112 ? 4.385 -7.928 -29.606 1.00 83.56 112 GLN A N 1
ATOM 895 C CA . GLN A 1 112 ? 4.894 -7.484 -30.909 1.00 83.56 112 GLN A CA 1
ATOM 896 C C . GLN A 1 112 ? 6.150 -8.255 -31.341 1.00 83.56 112 GLN A C 1
ATOM 898 O O . GLN A 1 112 ? 6.246 -8.661 -32.504 1.00 83.56 112 GLN A O 1
ATOM 903 N N . ILE A 1 113 ? 7.096 -8.494 -30.424 1.00 79.81 113 ILE A N 1
ATOM 904 C CA . ILE A 1 113 ? 8.313 -9.274 -30.706 1.00 79.81 113 ILE A CA 1
ATOM 905 C C . ILE A 1 113 ? 7.943 -10.709 -31.088 1.00 79.81 113 ILE A C 1
ATOM 907 O O . ILE A 1 113 ? 8.384 -11.194 -32.131 1.00 79.81 113 ILE A O 1
ATOM 911 N N . LYS A 1 114 ? 7.076 -11.367 -30.302 1.00 80.50 114 LYS A N 1
ATOM 912 C CA . LYS A 1 114 ? 6.582 -12.720 -30.607 1.00 80.50 114 LYS A CA 1
ATOM 913 C C . LYS A 1 114 ? 5.952 -12.786 -32.002 1.00 80.50 114 LYS A C 1
ATOM 915 O O . LYS A 1 114 ? 6.325 -13.650 -32.792 1.00 80.50 114 LYS A O 1
ATOM 920 N N . ARG A 1 115 ? 5.069 -11.839 -32.348 1.00 81.94 115 ARG A N 1
ATOM 921 C CA . ARG A 1 115 ? 4.427 -11.763 -33.676 1.00 81.94 115 ARG A CA 1
ATO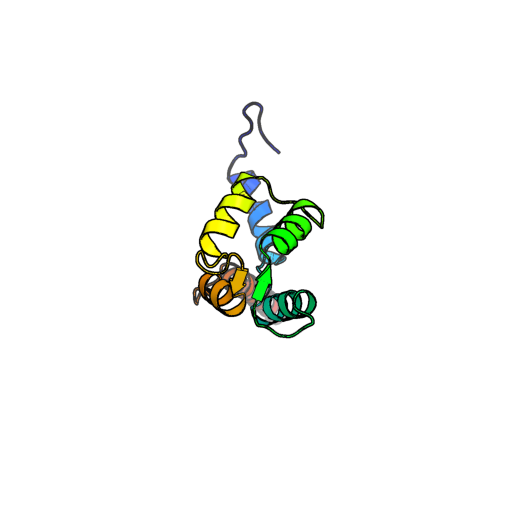M 922 C C . ARG A 1 115 ? 5.442 -11.614 -34.812 1.00 81.94 115 ARG A C 1
ATOM 924 O O . ARG A 1 115 ? 5.348 -12.338 -35.801 1.00 81.94 115 ARG A O 1
ATOM 931 N N . LYS A 1 116 ? 6.434 -10.724 -34.675 1.00 81.12 116 LYS A N 1
ATOM 932 C CA . LYS A 1 116 ? 7.485 -10.524 -35.693 1.00 81.12 116 LYS A CA 1
ATOM 933 C C . LYS A 1 116 ? 8.364 -11.766 -35.875 1.00 81.12 116 LYS A C 1
ATOM 935 O O . LYS A 1 116 ? 8.708 -12.096 -37.009 1.00 81.12 116 LYS A O 1
ATOM 940 N N . THR A 1 117 ? 8.714 -12.457 -34.791 1.00 78.31 117 THR A N 1
ATOM 941 C CA . THR A 1 117 ? 9.521 -13.688 -34.842 1.00 78.31 117 THR A CA 1
ATOM 942 C C . THR A 1 117 ? 8.756 -14.833 -35.500 1.00 78.31 117 THR A C 1
ATOM 944 O O . THR A 1 117 ? 9.288 -15.476 -36.403 1.00 78.31 117 THR A O 1
ATOM 947 N N . ILE A 1 118 ? 7.490 -15.034 -35.121 1.00 79.56 118 ILE A N 1
ATOM 948 C CA . ILE A 1 118 ? 6.610 -16.034 -35.739 1.00 79.56 118 ILE A CA 1
ATOM 949 C C . ILE A 1 118 ? 6.457 -15.747 -37.238 1.00 79.56 118 ILE A C 1
ATOM 951 O O . ILE A 1 118 ? 6.687 -16.626 -38.061 1.00 79.56 118 ILE A O 1
ATOM 955 N N . PHE A 1 119 ? 6.162 -14.503 -37.622 1.00 75.38 119 PHE A N 1
ATOM 956 C CA . PHE A 1 119 ? 5.998 -14.136 -39.031 1.00 75.38 119 PHE A CA 1
ATOM 957 C C . PHE A 1 119 ? 7.268 -14.361 -39.872 1.00 75.38 119 PHE A C 1
ATOM 959 O O . PHE A 1 119 ? 7.174 -14.764 -41.029 1.00 75.38 119 PHE A O 1
ATOM 966 N N . LYS A 1 120 ? 8.462 -14.145 -39.299 1.00 74.06 120 LYS A N 1
ATOM 967 C CA . LYS A 1 120 ? 9.738 -14.481 -39.958 1.00 74.06 120 LYS A CA 1
ATOM 968 C C . LYS A 1 120 ? 9.927 -15.988 -40.151 1.00 74.06 120 LYS A C 1
ATOM 970 O O . LYS A 1 120 ? 10.513 -16.378 -41.154 1.00 74.06 120 LYS A O 1
ATOM 975 N N . PHE A 1 121 ? 9.448 -16.813 -39.220 1.00 74.25 121 PHE A N 1
ATOM 976 C CA . PHE A 1 121 ? 9.510 -18.273 -39.329 1.00 74.25 121 PHE A CA 1
ATOM 977 C C . PHE A 1 121 ? 8.590 -18.802 -40.439 1.00 74.25 121 PHE A C 1
ATOM 979 O O . PHE A 1 121 ? 9.013 -19.633 -41.226 1.00 74.25 121 PHE A O 1
ATOM 986 N N . TYR A 1 122 ? 7.374 -18.260 -40.561 1.00 58.03 122 TYR A N 1
ATOM 987 C CA . TYR A 1 122 ? 6.395 -18.672 -41.580 1.00 58.03 122 TYR A CA 1
ATOM 988 C C . TYR A 1 122 ? 6.703 -18.197 -43.013 1.00 58.03 122 TYR A C 1
ATOM 990 O O . TYR A 1 122 ? 6.047 -18.636 -43.953 1.00 58.03 122 TYR A O 1
ATOM 998 N N . LYS A 1 123 ? 7.657 -17.275 -43.198 1.00 66.81 123 LYS A N 1
ATOM 999 C CA . LYS A 1 123 ? 8.088 -16.770 -44.518 1.00 66.81 123 LYS A CA 1
ATOM 1000 C C . LYS A 1 123 ? 9.348 -17.457 -45.068 1.00 66.81 123 LYS A C 1
ATOM 1002 O O . LYS A 1 123 ? 9.885 -16.997 -46.075 1.00 66.81 123 LYS A O 1
ATOM 1007 N N . ARG A 1 124 ? 9.832 -18.500 -44.397 1.00 55.09 124 ARG A N 1
ATOM 1008 C CA . ARG A 1 124 ? 10.926 -19.371 -44.838 1.00 55.09 124 ARG A CA 1
ATOM 1009 C C . ARG A 1 124 ? 10.363 -20.699 -45.313 1.00 55.09 124 ARG A C 1
ATOM 1011 O O . ARG A 1 124 ? 10.976 -21.249 -46.248 1.00 55.09 124 ARG A O 1
#

Foldseek 3Di:
DDDPVRDDDPVRVVVVVLVCLLVCVVPDDDLVVQVVVVCVQVVVPPLKHALVVVQCCQQPDDPHDDPVRSVVLQVQQADPVPNIGNPVVSSVVVPPDDPDDSSNVSVVVVVVVVVVVVVVVVVD

Sequence (124 aa):
FEDSNGTVHLSKFLPFCSQLIAEHKLEPAPPEKLLKAFRVLDQEGKGLVDRDYMTKLITEEGEPFTAEELEEMMAVAVDMATDKIPYENYLNQLLHEPQDSIYALADQFRNQIKRKTIFKFYKR